Protein AF-A0A383A8K8-F1 (afdb_monomer_lite)

Organism: NCBI:txid408172

Foldseek 3Di:
DDDPPPPPPDDPDQPVQNVCVVVLHWDKDFPDKAADPVHRLDIDTDMDTDPSNLVVLVVVPQDDPDSCSSVVVVVLVVVVVVCVVVPNPDDSPDTDDDDDPDDPPPDD

Secondary structure (DSSP, 8-state):
------------S--HHHHHHHHT---EEEEEEEE-SS-TT-EEEEEEE-HHHHHHHHHTT---SSHHHHHHHHHHHHHHHHHHHTT-TT-TTSS--------TT---

Sequence (108 aa):
MFKKNNPSKKNTDKSEKEIANKKKEPWVSVLTTHVDKTNPRNGFFELDWNDYFVQSLKLNGYRGKTDEEVVDKWFQDLCLNVAKETGNEDNVGNSGYVNKVVRDDGKT

Structure (mmCIF, N/CA/C/O backbone):
data_AF-A0A383A8K8-F1
#
_entry.id   AF-A0A383A8K8-F1
#
loop_
_atom_site.group_PDB
_atom_site.id
_atom_site.type_symbol
_atom_site.label_atom_id
_atom_site.label_alt_id
_atom_site.label_comp_id
_atom_site.label_asym_id
_atom_site.label_entity_id
_atom_site.label_seq_id
_atom_site.pdbx_PDB_ins_code
_atom_site.Cartn_x
_atom_site.Cartn_y
_atom_site.Cartn_z
_atom_site.occupancy
_atom_site.B_iso_or_equiv
_atom_site.auth_seq_id
_atom_site.auth_comp_id
_atom_site.auth_asym_id
_atom_site.auth_atom_id
_atom_site.pdbx_PDB_model_num
ATOM 1 N N . MET A 1 1 ? 38.046 -6.687 8.293 1.00 38.94 1 MET A N 1
ATOM 2 C CA . MET A 1 1 ? 36.733 -7.371 8.211 1.00 38.94 1 MET A CA 1
ATOM 3 C C . MET A 1 1 ? 35.658 -6.412 8.705 1.00 38.94 1 MET A C 1
ATOM 5 O O . MET A 1 1 ? 35.608 -6.138 9.896 1.00 38.94 1 MET A O 1
ATOM 9 N N . PHE A 1 2 ? 34.852 -5.841 7.808 1.00 39.09 2 PHE A N 1
ATOM 10 C CA . PHE A 1 2 ? 33.792 -4.895 8.172 1.00 39.09 2 PHE A CA 1
ATOM 11 C C . PHE A 1 2 ? 32.496 -5.660 8.470 1.00 39.09 2 PHE A C 1
ATOM 13 O O . PHE A 1 2 ? 31.932 -6.296 7.580 1.00 39.09 2 PHE A O 1
ATOM 20 N N . LYS A 1 3 ? 32.030 -5.617 9.723 1.00 41.09 3 LYS A N 1
ATOM 21 C CA . LYS A 1 3 ? 30.698 -6.104 10.109 1.00 41.09 3 LYS A CA 1
ATOM 22 C C . LYS A 1 3 ? 29.653 -5.108 9.596 1.00 41.09 3 LYS A C 1
ATOM 24 O O . LYS A 1 3 ? 29.588 -3.984 10.085 1.00 41.09 3 LYS A O 1
ATOM 29 N N . LYS A 1 4 ? 28.837 -5.510 8.615 1.00 41.12 4 LYS A N 1
ATOM 30 C CA . LYS A 1 4 ? 27.598 -4.799 8.259 1.00 41.12 4 LYS A CA 1
ATOM 31 C C . LYS A 1 4 ? 26.586 -5.015 9.384 1.00 41.12 4 LYS A C 1
ATOM 33 O O . LYS A 1 4 ? 25.859 -6.002 9.383 1.00 41.12 4 LYS A O 1
ATOM 38 N N . ASN A 1 5 ? 26.554 -4.098 10.345 1.00 38.44 5 ASN A N 1
ATOM 39 C CA . ASN A 1 5 ? 25.420 -3.972 11.249 1.00 38.44 5 ASN A CA 1
ATOM 40 C C . ASN A 1 5 ? 24.278 -3.342 10.451 1.00 38.44 5 ASN A C 1
ATOM 42 O O . ASN A 1 5 ? 24.277 -2.137 10.223 1.00 38.44 5 ASN A O 1
ATOM 46 N N . ASN A 1 6 ? 23.338 -4.164 9.992 1.00 50.12 6 ASN A N 1
ATOM 47 C CA . ASN A 1 6 ? 22.041 -3.676 9.548 1.00 50.12 6 ASN A CA 1
ATOM 48 C C . ASN A 1 6 ? 21.185 -3.530 10.812 1.00 50.12 6 ASN A C 1
ATOM 50 O O . ASN A 1 6 ? 20.847 -4.559 11.405 1.00 50.12 6 ASN A O 1
ATOM 54 N N . PRO A 1 7 ? 20.885 -2.315 11.307 1.00 44.53 7 PRO A N 1
ATOM 55 C CA . PRO A 1 7 ? 20.022 -2.193 12.462 1.00 44.53 7 PRO A CA 1
ATOM 56 C C . PRO A 1 7 ? 18.606 -2.531 11.998 1.00 44.53 7 PRO A C 1
ATOM 58 O O . PRO A 1 7 ? 17.905 -1.694 11.434 1.00 44.53 7 PRO A O 1
ATOM 61 N N . SER A 1 8 ? 18.177 -3.772 12.230 1.00 53.56 8 SER A N 1
ATOM 62 C CA . SER A 1 8 ? 16.757 -4.098 12.281 1.00 53.56 8 SER A CA 1
ATOM 63 C C . SER A 1 8 ? 16.154 -3.223 13.381 1.00 53.56 8 SER A C 1
ATOM 65 O O . SER A 1 8 ? 16.313 -3.530 14.566 1.00 53.56 8 SER A O 1
ATOM 67 N N . LYS A 1 9 ? 15.553 -2.088 13.006 1.00 48.97 9 LYS A N 1
ATOM 68 C CA . LYS A 1 9 ? 14.848 -1.195 13.929 1.00 48.97 9 LYS A CA 1
ATOM 69 C C . LYS A 1 9 ? 13.718 -1.989 14.587 1.00 48.97 9 LYS A C 1
ATOM 71 O O . LYS A 1 9 ? 12.641 -2.140 14.022 1.00 48.97 9 LYS A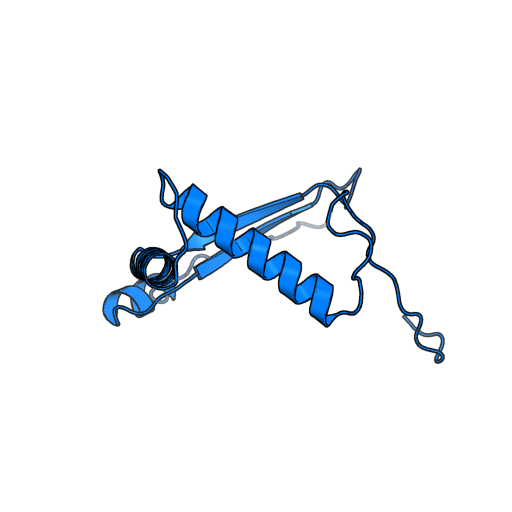 O 1
ATOM 76 N N . LYS A 1 10 ? 13.977 -2.529 15.779 1.00 45.59 10 LYS A N 1
ATOM 77 C CA . LYS A 1 10 ? 12.933 -3.014 16.681 1.00 45.59 10 LYS A CA 1
ATOM 78 C C . LYS A 1 10 ? 12.359 -1.804 17.412 1.00 45.59 10 LYS A C 1
ATOM 80 O O . LYS A 1 10 ? 13.029 -1.213 18.252 1.00 45.59 10 LYS A O 1
ATOM 85 N N . ASN A 1 11 ? 11.139 -1.451 17.020 1.00 49.03 11 ASN A N 1
ATOM 86 C CA . ASN A 1 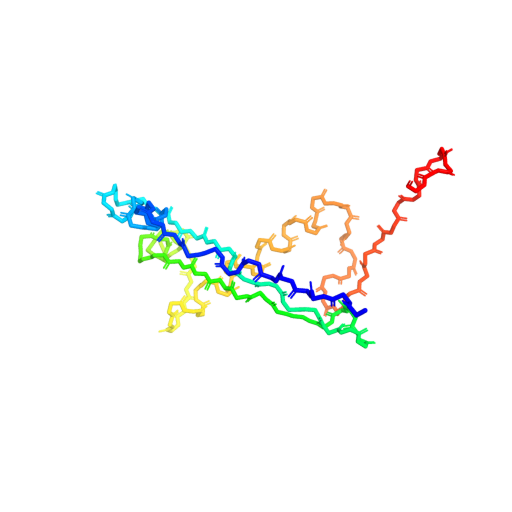11 ? 10.278 -0.425 17.599 1.00 49.03 11 ASN A CA 1
ATOM 87 C C . ASN A 1 11 ? 9.981 -0.708 19.081 1.00 49.03 11 ASN A C 1
ATOM 89 O O . ASN A 1 11 ? 9.457 -1.772 19.406 1.00 49.03 11 ASN A O 1
ATOM 93 N N . THR A 1 12 ? 10.273 0.252 19.961 1.00 43.22 12 THR A N 1
ATOM 94 C CA . THR A 1 12 ? 9.813 0.265 21.366 1.00 43.22 12 THR A CA 1
ATOM 95 C C . THR A 1 12 ? 8.905 1.453 21.698 1.00 43.22 12 THR A C 1
ATOM 97 O O . THR A 1 12 ? 8.517 1.616 22.848 1.00 43.22 12 THR A O 1
ATOM 100 N N . ASP A 1 13 ? 8.493 2.222 20.694 1.00 48.28 13 ASP A N 1
ATOM 101 C CA . ASP A 1 13 ? 7.306 3.072 20.746 1.00 48.28 13 ASP A CA 1
ATOM 102 C C . ASP A 1 13 ? 6.206 2.386 19.932 1.00 48.28 13 ASP A C 1
ATOM 104 O O . ASP A 1 13 ? 6.511 1.683 18.965 1.00 48.28 13 ASP A O 1
ATOM 108 N N . LYS A 1 14 ? 4.937 2.532 20.343 1.00 59.25 14 LYS A N 1
ATOM 109 C CA . LYS A 1 14 ? 3.769 1.988 19.619 1.00 59.25 14 LYS A CA 1
ATOM 110 C C . LYS A 1 14 ? 3.969 2.213 18.121 1.00 59.25 14 LYS A C 1
ATOM 112 O O . LYS A 1 14 ? 4.166 3.359 17.718 1.00 59.25 14 LYS A O 1
ATOM 117 N N . SER A 1 15 ? 3.948 1.140 17.327 1.00 82.00 15 SER A N 1
ATOM 118 C CA . SER A 1 15 ? 4.154 1.243 15.876 1.00 82.00 15 SER A CA 1
ATOM 119 C C . SER A 1 15 ? 3.198 2.299 15.311 1.00 82.00 15 SER A C 1
ATOM 121 O O . SER A 1 15 ? 2.053 2.381 15.757 1.00 82.00 15 SER A O 1
ATOM 123 N N . GLU A 1 16 ? 3.633 3.123 14.356 1.00 90.94 16 GLU A N 1
ATOM 124 C CA . GLU A 1 16 ? 2.798 4.180 13.753 1.00 90.94 16 GLU A CA 1
ATOM 125 C C . GLU A 1 16 ? 1.434 3.636 13.296 1.00 90.94 16 GLU A C 1
ATOM 127 O O . GLU A 1 16 ? 0.395 4.270 13.501 1.00 90.94 16 GLU A O 1
ATOM 132 N N . LYS A 1 17 ? 1.429 2.389 12.813 1.00 88.75 17 LYS A N 1
ATOM 133 C CA . LYS A 1 17 ? 0.233 1.608 12.494 1.00 88.75 17 LYS A CA 1
ATOM 134 C C . LYS A 1 17 ? -0.733 1.453 13.673 1.00 88.75 17 LYS A C 1
ATOM 136 O O . LYS A 1 17 ? -1.940 1.602 13.509 1.00 88.75 17 LYS A O 1
ATOM 141 N N . GLU A 1 18 ? -0.239 1.168 14.878 1.00 93.31 18 GLU A N 1
ATOM 142 C CA . GLU A 1 18 ? -1.067 1.052 16.087 1.00 93.31 18 GLU A CA 1
ATOM 143 C C . GLU A 1 18 ? -1.681 2.393 16.496 1.00 93.31 18 GLU A C 1
ATOM 145 O O . GLU A 1 18 ? -2.814 2.436 16.984 1.00 93.31 18 GLU A O 1
ATOM 150 N N . ILE A 1 19 ? -0.941 3.489 16.314 1.00 94.25 19 ILE A N 1
ATOM 151 C CA . ILE A 1 19 ? -1.436 4.842 16.586 1.00 94.25 19 ILE A CA 1
ATOM 152 C C . ILE A 1 19 ? -2.560 5.180 15.604 1.00 94.25 19 ILE A C 1
ATOM 154 O O . ILE A 1 19 ? -3.637 5.593 16.040 1.00 94.25 19 ILE A O 1
ATOM 158 N N . ALA A 1 20 ? -2.348 4.935 14.310 1.00 94.56 20 ALA A N 1
ATOM 159 C CA . ALA A 1 20 ? -3.364 5.132 13.281 1.00 94.56 20 ALA A CA 1
ATOM 160 C C . ALA A 1 20 ? -4.605 4.258 13.524 1.00 94.56 20 ALA A C 1
ATOM 162 O O . ALA A 1 20 ? -5.731 4.747 13.456 1.00 94.56 20 ALA A O 1
ATOM 163 N N . ASN A 1 21 ? -4.421 2.997 13.933 1.00 94.75 21 ASN A N 1
ATOM 164 C CA . ASN A 1 21 ? -5.528 2.105 14.288 1.00 94.75 21 ASN A CA 1
ATOM 165 C C . ASN A 1 21 ? -6.369 2.640 15.451 1.00 94.75 21 ASN A C 1
ATOM 167 O O . ASN A 1 21 ? -7.597 2.572 15.400 1.00 94.75 21 ASN A O 1
ATOM 171 N N . LYS A 1 22 ? -5.733 3.208 16.485 1.00 95.31 22 LYS A N 1
ATOM 172 C CA . LYS A 1 22 ? -6.451 3.834 17.610 1.00 95.31 22 LYS A CA 1
ATOM 173 C C . LYS A 1 22 ? -7.242 5.065 17.183 1.00 95.31 22 LYS A C 1
ATOM 175 O O . LYS A 1 22 ? -8.310 5.312 17.736 1.00 95.31 22 LYS A O 1
ATOM 180 N N . LYS A 1 23 ? -6.733 5.811 16.203 1.00 96.31 23 LYS A N 1
ATOM 181 C CA . LYS A 1 23 ? -7.400 6.987 15.632 1.00 96.31 23 LYS A CA 1
ATOM 182 C C . LYS A 1 23 ? -8.405 6.656 14.527 1.00 96.31 23 LYS A C 1
ATOM 184 O O . LYS A 1 23 ? -9.157 7.536 14.129 1.00 96.31 23 LYS A O 1
ATOM 189 N N . LYS A 1 24 ? -8.458 5.399 14.074 1.00 97.31 24 LYS A N 1
ATOM 190 C CA . LYS A 1 24 ? -9.253 4.952 12.918 1.00 97.31 24 LYS A CA 1
ATOM 191 C C . LYS A 1 24 ? -8.872 5.662 11.616 1.00 97.31 24 LYS A C 1
ATOM 193 O O . LYS A 1 24 ? -9.722 5.944 10.776 1.00 97.31 24 LYS A O 1
ATOM 198 N N . GLU A 1 25 ? -7.588 5.957 11.469 1.00 97.25 25 GLU A N 1
ATOM 199 C CA . GLU A 1 25 ? -7.040 6.656 10.311 1.00 97.25 25 GLU A CA 1
ATOM 200 C C . GLU A 1 25 ? -6.425 5.654 9.319 1.00 97.25 25 GLU A C 1
ATOM 202 O O . GLU A 1 25 ? -5.790 4.681 9.746 1.00 97.25 25 GLU A O 1
ATOM 207 N N . PRO A 1 26 ? -6.587 5.872 8.000 1.00 97.62 26 PRO A N 1
ATOM 208 C CA . PRO A 1 26 ? -5.858 5.135 6.973 1.00 97.62 26 PRO A CA 1
ATOM 209 C C . PRO A 1 26 ? -4.344 5.217 7.183 1.00 97.62 26 PRO A C 1
ATOM 211 O O . PRO A 1 26 ? -3.798 6.309 7.331 1.00 97.62 26 PRO A O 1
ATOM 214 N N . TRP A 1 27 ? -3.659 4.074 7.157 1.00 96.12 27 TRP A N 1
ATOM 215 C CA . TRP A 1 27 ? -2.202 4.015 7.240 1.00 96.12 27 TRP A CA 1
ATOM 216 C C . TRP A 1 27 ? -1.634 2.950 6.303 1.00 96.12 27 TRP A C 1
ATOM 218 O O . TRP A 1 27 ? -2.142 1.828 6.244 1.00 96.12 27 TRP A O 1
ATOM 228 N N . VAL A 1 28 ? -0.559 3.313 5.604 1.00 94.69 28 VAL A N 1
ATOM 229 C CA . VAL A 1 28 ? 0.234 2.444 4.730 1.00 94.69 28 VAL A CA 1
ATOM 230 C C . VAL A 1 28 ? 1.700 2.870 4.803 1.00 94.69 28 VAL A C 1
ATOM 232 O O . VAL A 1 28 ? 1.994 4.062 4.912 1.00 94.69 28 VAL A O 1
ATOM 235 N N . SER A 1 29 ? 2.623 1.913 4.751 1.00 91.19 29 SER A N 1
ATOM 236 C CA . SER A 1 29 ? 4.063 2.169 4.718 1.00 91.19 29 SER A CA 1
ATOM 237 C C . SER A 1 29 ? 4.806 1.107 3.911 1.00 91.19 29 SER A C 1
ATOM 239 O O . SER A 1 29 ? 4.354 -0.031 3.783 1.00 91.19 29 SER A O 1
ATOM 241 N N . VAL A 1 30 ? 5.968 1.479 3.375 1.00 88.44 30 VAL A N 1
ATOM 242 C CA . VAL A 1 30 ? 6.894 0.547 2.723 1.00 88.44 30 VAL A CA 1
ATOM 243 C C . VAL A 1 30 ? 7.762 -0.094 3.803 1.00 88.44 30 VAL A C 1
ATOM 245 O O . VAL A 1 30 ? 8.535 0.596 4.468 1.00 88.44 30 VAL A O 1
ATOM 248 N N . LEU A 1 31 ? 7.666 -1.413 3.966 1.00 84.88 31 LEU A N 1
ATOM 249 C CA . LEU A 1 31 ? 8.530 -2.159 4.883 1.00 84.88 31 LEU A CA 1
ATOM 250 C C . LEU A 1 31 ? 9.937 -2.320 4.310 1.00 84.88 31 LEU A C 1
ATOM 252 O O . LEU A 1 31 ? 10.932 -2.094 5.000 1.00 84.88 31 LEU A O 1
ATOM 256 N N . THR A 1 32 ? 10.018 -2.729 3.046 1.00 81.88 32 THR A N 1
ATOM 257 C CA . THR A 1 32 ? 11.282 -2.958 2.349 1.00 81.88 32 THR A CA 1
ATOM 258 C C . THR A 1 32 ? 11.095 -2.843 0.841 1.00 81.88 32 THR A C 1
ATOM 260 O O . THR A 1 32 ? 10.008 -3.056 0.300 1.00 81.88 32 THR A O 1
ATOM 263 N N . THR A 1 33 ? 12.180 -2.501 0.156 1.00 87.56 33 THR A N 1
ATOM 264 C CA . THR A 1 33 ? 12.253 -2.482 -1.303 1.00 87.56 33 THR A CA 1
ATOM 265 C C . THR A 1 33 ? 13.319 -3.468 -1.734 1.00 87.56 33 THR A C 1
ATOM 267 O O . THR A 1 33 ? 14.480 -3.374 -1.327 1.00 87.56 33 THR A O 1
ATOM 270 N N . HIS A 1 34 ? 12.928 -4.400 -2.590 1.00 82.88 34 HIS A N 1
ATOM 271 C CA . HIS A 1 34 ? 13.833 -5.363 -3.185 1.00 82.88 34 HIS A CA 1
ATOM 272 C C . HIS A 1 34 ? 14.109 -4.947 -4.621 1.00 82.88 34 HIS A C 1
ATOM 274 O O . HIS A 1 34 ? 13.191 -4.827 -5.424 1.00 82.88 34 HIS A O 1
ATOM 280 N N . VAL A 1 35 ? 15.384 -4.736 -4.939 1.00 86.94 35 VAL A N 1
ATOM 281 C CA . VAL A 1 35 ? 15.855 -4.481 -6.302 1.00 86.94 35 VAL A CA 1
ATOM 282 C C . VAL A 1 35 ? 16.783 -5.620 -6.687 1.00 86.94 35 VAL A C 1
ATOM 284 O O . VAL A 1 35 ? 17.726 -5.941 -5.952 1.00 86.94 35 VAL A O 1
ATOM 287 N N . ASP A 1 36 ? 16.518 -6.243 -7.828 1.00 82.94 36 ASP A N 1
ATOM 288 C CA . ASP A 1 36 ? 17.426 -7.218 -8.406 1.00 82.94 36 ASP A CA 1
ATOM 289 C C . ASP A 1 36 ? 18.721 -6.504 -8.822 1.00 82.94 36 ASP A C 1
ATOM 291 O O . ASP A 1 36 ? 18.737 -5.551 -9.600 1.00 82.94 36 ASP A O 1
ATOM 295 N N . LYS A 1 37 ? 19.844 -6.969 -8.272 1.00 85.31 37 LYS A N 1
ATOM 296 C CA . LYS A 1 37 ? 21.167 -6.377 -8.513 1.00 85.31 37 LYS A CA 1
ATOM 297 C C . LYS A 1 37 ? 21.658 -6.588 -9.942 1.00 85.31 37 LYS A C 1
ATOM 299 O O . LYS A 1 37 ? 22.520 -5.842 -10.396 1.00 85.31 37 LYS A O 1
ATOM 304 N N . THR A 1 38 ? 21.166 -7.625 -10.612 1.00 86.50 38 THR A N 1
ATOM 305 C CA . THR A 1 38 ? 21.550 -7.985 -11.981 1.00 86.50 38 THR A CA 1
ATOM 306 C C . THR A 1 38 ? 20.667 -7.298 -13.015 1.00 86.50 38 THR A C 1
ATOM 308 O O . THR A 1 38 ? 21.145 -6.959 -14.095 1.00 86.50 38 THR A O 1
ATOM 311 N N . ASN A 1 39 ? 19.415 -7.008 -12.658 1.00 77.94 39 ASN A N 1
ATOM 312 C CA . ASN A 1 39 ? 18.510 -6.196 -13.456 1.00 77.94 39 ASN A CA 1
ATOM 313 C C . ASN A 1 39 ? 17.737 -5.216 -12.560 1.00 77.94 39 ASN A C 1
ATOM 315 O O . ASN A 1 39 ? 16.655 -5.553 -12.089 1.00 77.94 39 ASN A O 1
ATOM 319 N N . PRO A 1 40 ? 18.225 -3.978 -12.380 1.00 77.56 40 PRO A N 1
ATOM 320 C CA . PRO A 1 40 ? 17.586 -2.988 -11.512 1.00 77.56 40 PRO A CA 1
ATOM 321 C C . PRO A 1 40 ? 16.165 -2.575 -11.921 1.00 77.56 40 PRO A C 1
ATOM 323 O O . PRO A 1 40 ? 15.494 -1.882 -11.162 1.00 77.56 40 PRO A O 1
ATOM 326 N N . ARG A 1 41 ? 15.701 -2.972 -13.116 1.00 75.12 41 ARG A N 1
ATOM 327 C CA . ARG A 1 41 ? 14.302 -2.797 -13.544 1.00 75.12 41 ARG A CA 1
ATOM 328 C C . ARG A 1 41 ? 13.359 -3.799 -12.885 1.00 75.12 41 ARG A C 1
ATOM 330 O O . ARG A 1 41 ? 12.153 -3.581 -12.884 1.00 75.12 41 ARG A O 1
ATOM 337 N N . ASN A 1 42 ? 13.909 -4.889 -12.361 1.00 74.38 42 ASN A N 1
ATOM 338 C CA . ASN A 1 42 ? 13.170 -5.935 -11.687 1.00 74.38 42 ASN A CA 1
ATOM 339 C C . ASN A 1 42 ? 13.286 -5.709 -10.182 1.00 74.38 42 ASN A C 1
ATOM 341 O O . ASN A 1 42 ? 14.376 -5.678 -9.610 1.00 74.38 42 ASN A O 1
ATOM 345 N N . GLY A 1 43 ? 12.146 -5.546 -9.533 1.00 83.25 43 GLY A N 1
ATOM 346 C CA . GLY A 1 43 ? 12.070 -5.339 -8.102 1.00 83.25 43 GLY A CA 1
ATOM 347 C C . GLY A 1 43 ? 10.633 -5.407 -7.623 1.00 83.25 43 GLY A C 1
ATOM 348 O O . GLY A 1 43 ? 9.704 -5.458 -8.428 1.00 83.25 43 GLY A O 1
ATOM 349 N N . PHE A 1 44 ? 10.459 -5.420 -6.309 1.00 83.69 44 PHE A N 1
ATOM 350 C CA . PHE A 1 44 ? 9.147 -5.343 -5.683 1.00 83.69 44 PHE A CA 1
ATOM 351 C C . PHE A 1 44 ? 9.227 -4.574 -4.366 1.00 83.69 44 PHE A C 1
ATOM 353 O O . PHE A 1 44 ? 10.277 -4.493 -3.720 1.00 83.69 44 PHE A O 1
ATOM 360 N N . PHE A 1 45 ? 8.095 -3.994 -3.988 1.00 86.75 45 PHE A N 1
ATOM 361 C CA . PHE A 1 45 ? 7.903 -3.351 -2.699 1.00 86.75 45 PHE A CA 1
ATOM 362 C C . PHE A 1 45 ? 7.130 -4.297 -1.788 1.00 86.75 45 PHE A C 1
ATOM 364 O O . PHE A 1 45 ? 6.132 -4.879 -2.206 1.00 86.75 45 PHE A O 1
ATOM 371 N N . GLU A 1 46 ? 7.575 -4.423 -0.543 1.00 86.19 46 GLU A N 1
ATOM 372 C CA . GLU A 1 46 ? 6.758 -5.003 0.517 1.00 86.19 46 GLU A CA 1
ATOM 373 C C . GLU A 1 46 ? 6.077 -3.860 1.258 1.00 86.19 46 GLU A C 1
ATOM 375 O O . GLU A 1 46 ? 6.738 -2.975 1.813 1.00 86.19 46 GLU A O 1
ATOM 380 N N . LEU A 1 47 ? 4.751 -3.868 1.233 1.00 88.50 47 LEU A N 1
ATOM 381 C CA . LEU 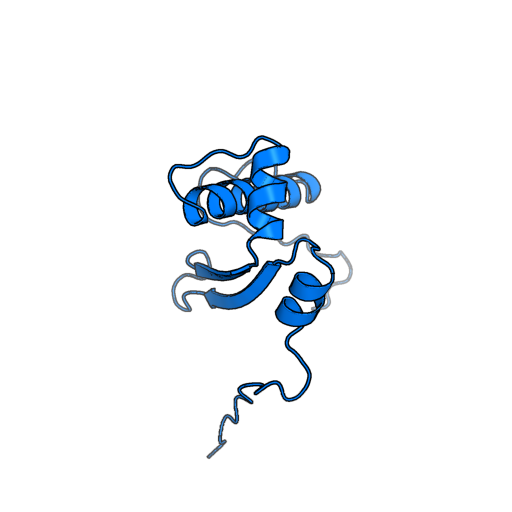A 1 47 ? 3.922 -2.860 1.875 1.00 88.50 47 LEU A CA 1
ATOM 382 C C . LEU A 1 47 ? 3.284 -3.447 3.130 1.00 88.50 47 LEU A C 1
ATOM 384 O O . LEU A 1 47 ? 2.932 -4.624 3.165 1.00 88.50 47 LEU A O 1
ATOM 388 N N . ASP A 1 48 ? 3.099 -2.600 4.135 1.00 92.00 48 ASP A N 1
ATOM 389 C CA . ASP A 1 48 ? 2.224 -2.871 5.268 1.00 92.00 48 ASP A CA 1
ATOM 390 C C . ASP A 1 48 ? 1.139 -1.802 5.337 1.00 92.00 48 ASP A C 1
ATOM 392 O O . ASP A 1 48 ? 1.392 -0.624 5.085 1.00 92.00 48 ASP A O 1
ATOM 396 N N . TRP A 1 49 ? -0.074 -2.204 5.687 1.00 95.12 49 TRP A N 1
ATOM 397 C CA . TRP A 1 49 ? -1.234 -1.322 5.751 1.00 95.12 49 TRP A CA 1
ATOM 398 C C . TRP A 1 49 ? -2.205 -1.757 6.844 1.00 95.12 49 TRP A C 1
ATOM 400 O O . TRP A 1 49 ? -2.116 -2.865 7.381 1.00 95.12 49 TRP A O 1
ATOM 410 N N . ASN A 1 50 ? -3.137 -0.875 7.202 1.00 96.06 50 ASN A N 1
ATOM 411 C CA . ASN A 1 50 ? -4.253 -1.208 8.087 1.00 96.06 50 ASN A CA 1
ATOM 412 C C . ASN A 1 50 ? -5.598 -1.315 7.350 1.00 96.06 50 ASN A C 1
ATOM 414 O O . ASN A 1 50 ? -5.749 -0.879 6.210 1.00 96.06 50 ASN A O 1
ATOM 418 N N . ASP A 1 51 ? -6.606 -1.856 8.033 1.00 97.00 51 ASP A N 1
ATOM 419 C CA . ASP A 1 51 ? -7.938 -2.072 7.454 1.00 97.00 51 ASP A CA 1
ATOM 420 C C . ASP A 1 51 ? -8.625 -0.761 7.051 1.00 97.00 51 ASP A C 1
ATOM 422 O O . ASP A 1 51 ? -9.420 -0.732 6.112 1.00 97.00 51 ASP A O 1
ATOM 426 N N . TYR A 1 52 ? -8.335 0.340 7.754 1.00 97.94 52 TYR A N 1
ATOM 427 C CA . TYR A 1 52 ? -8.885 1.661 7.436 1.00 97.94 52 TYR A CA 1
ATOM 428 C C . TYR A 1 52 ? -8.367 2.180 6.093 1.00 97.94 52 TYR A C 1
ATOM 430 O O . TYR A 1 52 ? -9.112 2.827 5.355 1.00 97.94 52 TYR A O 1
ATOM 438 N N . PHE A 1 53 ? -7.122 1.854 5.741 1.00 97.69 53 PHE A N 1
ATOM 439 C CA . PHE A 1 53 ? -6.560 2.169 4.436 1.00 97.69 53 PHE A CA 1
ATOM 440 C C . PHE A 1 53 ? -7.296 1.442 3.316 1.00 97.69 53 PHE A C 1
ATOM 442 O O . PHE A 1 53 ? -7.802 2.087 2.398 1.00 97.69 53 PHE A O 1
ATOM 449 N N . VAL A 1 54 ? -7.468 0.125 3.434 1.00 96.56 54 VAL A N 1
ATOM 450 C CA . VAL A 1 54 ? -8.183 -0.660 2.416 1.00 96.56 54 VAL A CA 1
ATOM 451 C C . VAL A 1 54 ? -9.643 -0.220 2.293 1.00 96.56 54 VAL A C 1
ATOM 453 O O . VAL A 1 54 ? -10.166 -0.095 1.184 1.00 96.56 54 VAL A O 1
ATOM 456 N N . GLN A 1 55 ? -10.309 0.064 3.416 1.00 98.00 55 GLN A N 1
ATOM 457 C CA . GLN A 1 55 ? -11.667 0.613 3.408 1.00 98.00 55 GLN A CA 1
ATOM 458 C C . GLN A 1 55 ? -11.730 1.954 2.671 1.00 98.00 55 GLN A C 1
ATOM 460 O O . GLN A 1 55 ? -12.615 2.140 1.837 1.00 98.00 55 GLN A O 1
ATOM 465 N N . SER A 1 56 ? -10.778 2.857 2.919 1.00 98.00 56 SER A N 1
ATOM 466 C CA . SER A 1 56 ? -10.685 4.133 2.204 1.00 98.00 56 SER A CA 1
ATOM 467 C C . SER A 1 56 ? -10.526 3.928 0.693 1.00 98.00 56 SER A C 1
ATOM 469 O O . SER A 1 56 ? -11.250 4.547 -0.087 1.00 98.00 56 SER A O 1
ATOM 471 N N . LEU A 1 57 ? -9.664 3.002 0.257 1.00 97.75 57 LEU A N 1
ATOM 472 C CA . LEU A 1 57 ? -9.509 2.676 -1.166 1.00 97.75 57 LEU A CA 1
ATOM 473 C C . 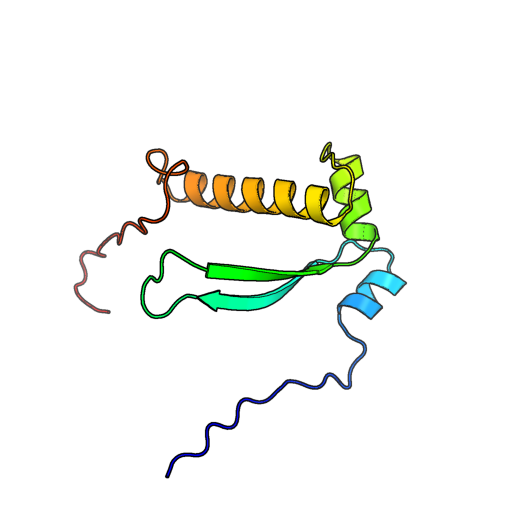LEU A 1 57 ? -10.818 2.156 -1.776 1.00 97.75 57 LEU A C 1
ATOM 475 O O . LEU A 1 57 ? -11.248 2.623 -2.834 1.00 97.75 57 LEU A O 1
ATOM 479 N N . LYS A 1 58 ? -11.506 1.239 -1.088 1.00 97.38 58 LYS A N 1
ATOM 480 C CA . LYS A 1 58 ? -12.807 0.723 -1.536 1.00 97.38 58 LYS A CA 1
ATOM 481 C C . LYS A 1 58 ? -13.856 1.838 -1.625 1.00 97.38 58 LYS A C 1
ATOM 483 O O . LYS A 1 58 ? -14.597 1.896 -2.609 1.00 97.38 58 LYS A O 1
ATOM 488 N N . LEU A 1 59 ? -13.907 2.760 -0.665 1.00 97.75 59 LEU A N 1
ATOM 489 C CA . LEU A 1 59 ? -14.814 3.916 -0.718 1.00 97.75 59 LEU A CA 1
ATOM 490 C C . LEU A 1 59 ? -14.509 4.842 -1.905 1.00 97.75 59 LEU A C 1
ATOM 492 O O . LEU A 1 59 ? -15.436 5.378 -2.505 1.00 97.75 59 LEU A O 1
ATOM 496 N N . ASN A 1 60 ? -13.240 4.953 -2.298 1.00 97.00 60 ASN A N 1
ATOM 497 C CA . ASN A 1 60 ? -12.786 5.754 -3.439 1.00 97.00 60 ASN A CA 1
ATOM 498 C C . ASN A 1 60 ? -12.811 5.006 -4.788 1.00 97.00 60 ASN A C 1
ATOM 500 O O . ASN A 1 60 ? -12.268 5.489 -5.775 1.00 97.00 60 ASN A O 1
ATOM 504 N N . GLY A 1 61 ? -13.464 3.841 -4.858 1.00 96.31 61 GLY A N 1
ATOM 505 C CA . GLY A 1 61 ? -13.744 3.161 -6.128 1.00 96.31 61 GLY A CA 1
ATOM 506 C C . GLY A 1 61 ? -12.792 2.024 -6.497 1.00 96.31 61 GLY A C 1
ATOM 507 O O . GLY A 1 61 ? -13.074 1.308 -7.458 1.00 96.31 61 GLY A O 1
ATOM 508 N N . TYR A 1 62 ? -11.744 1.759 -5.714 1.00 96.38 62 TYR A N 1
ATOM 509 C CA . TYR A 1 62 ? -10.899 0.584 -5.941 1.00 96.38 62 TYR A CA 1
ATOM 510 C C . TYR A 1 62 ? -11.664 -0.712 -5.623 1.00 96.38 62 TYR A C 1
ATOM 512 O O . TYR A 1 62 ? -12.446 -0.791 -4.669 1.00 96.38 62 TYR A O 1
ATOM 520 N N . ARG A 1 63 ? -11.485 -1.745 -6.452 1.00 95.50 63 ARG A N 1
ATOM 521 C CA . ARG A 1 63 ? -12.198 -3.032 -6.347 1.00 95.50 63 ARG A CA 1
ATOM 522 C C . ARG A 1 63 ? -11.241 -4.196 -6.570 1.00 95.50 63 ARG A C 1
ATOM 524 O O . ARG A 1 63 ? -10.426 -4.155 -7.486 1.00 95.50 63 ARG A O 1
ATOM 531 N N . GLY A 1 64 ? -11.411 -5.263 -5.802 1.00 92.50 64 GLY A N 1
ATOM 532 C CA . GLY A 1 64 ? -10.630 -6.497 -5.882 1.00 92.50 64 GLY A CA 1
ATOM 533 C C . GLY A 1 64 ? -11.329 -7.610 -5.107 1.00 92.50 64 GLY A C 1
ATOM 534 O O . GLY A 1 64 ? -12.218 -7.332 -4.297 1.00 92.50 64 GLY A O 1
ATOM 535 N N . LYS A 1 65 ? -10.967 -8.859 -5.394 1.00 93.38 65 LYS A N 1
ATOM 536 C CA . LYS A 1 65 ? -11.443 -10.045 -4.667 1.00 93.38 65 LYS A CA 1
ATOM 537 C C . LYS A 1 65 ? -10.823 -10.133 -3.278 1.00 93.38 65 LYS A C 1
ATOM 539 O O . LYS A 1 65 ? -11.460 -10.650 -2.367 1.00 93.38 65 LYS A O 1
ATOM 544 N N . THR A 1 66 ? -9.604 -9.622 -3.134 1.00 95.50 66 THR A N 1
ATOM 545 C CA . THR A 1 66 ? -8.875 -9.560 -1.869 1.00 95.50 66 THR A CA 1
ATOM 546 C C . THR A 1 66 ? -8.411 -8.136 -1.587 1.00 95.50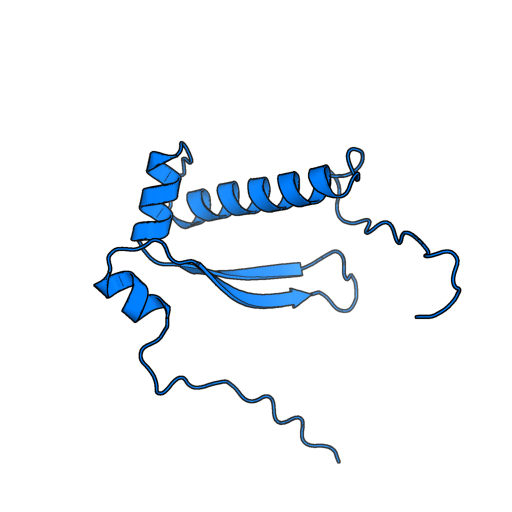 66 THR A C 1
ATOM 548 O O . THR A 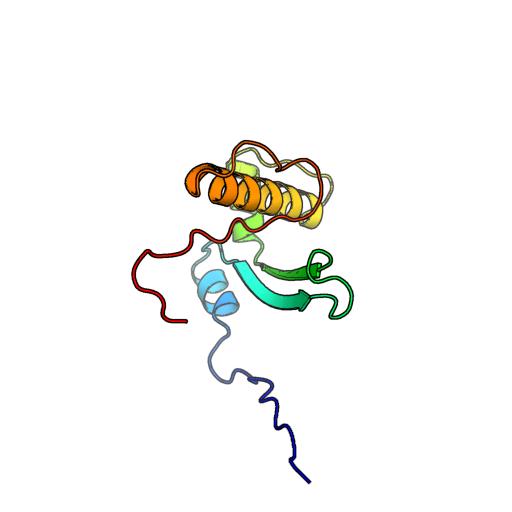1 66 ? -8.474 -7.257 -2.454 1.00 95.50 66 THR A O 1
ATOM 551 N N . ASP A 1 67 ? -7.968 -7.898 -0.359 1.00 93.25 67 ASP A N 1
ATOM 552 C CA . ASP A 1 67 ? -7.454 -6.597 0.057 1.00 93.25 67 ASP A CA 1
ATOM 553 C C . ASP A 1 67 ? -6.121 -6.284 -0.635 1.00 93.25 67 ASP A C 1
ATOM 555 O O . ASP A 1 67 ? -5.894 -5.143 -1.035 1.00 93.25 67 ASP A O 1
ATOM 559 N N . GLU A 1 68 ? -5.301 -7.303 -0.890 1.00 94.19 68 GLU A N 1
ATOM 560 C CA . GLU A 1 68 ? -4.063 -7.197 -1.662 1.00 94.19 68 GLU A CA 1
ATOM 561 C C . GLU A 1 68 ? -4.343 -6.752 -3.098 1.00 94.19 68 GLU A C 1
ATOM 563 O O . GLU A 1 68 ? -3.687 -5.836 -3.576 1.00 94.19 68 GLU A O 1
ATOM 568 N N . GLU A 1 69 ? -5.352 -7.321 -3.772 1.00 93.75 69 GLU A N 1
ATOM 569 C CA . GLU A 1 69 ? -5.731 -6.880 -5.124 1.00 93.75 69 GLU A CA 1
ATOM 570 C C . GLU A 1 69 ? -6.202 -5.415 -5.149 1.00 93.75 69 GLU A C 1
ATOM 572 O O . GLU A 1 69 ? -6.028 -4.716 -6.149 1.00 93.75 69 GLU A O 1
ATOM 577 N N . VAL A 1 70 ? -6.834 -4.939 -4.070 1.00 94.94 70 VAL A N 1
ATOM 578 C CA . VAL A 1 70 ? -7.262 -3.537 -3.945 1.00 94.94 70 VAL A CA 1
ATOM 579 C C . VAL A 1 70 ? -6.055 -2.617 -3.765 1.00 94.94 70 VAL A C 1
ATOM 581 O O . VAL A 1 70 ? -5.972 -1.590 -4.441 1.00 94.94 70 VAL A O 1
ATOM 584 N N . VAL A 1 71 ? -5.130 -2.979 -2.874 1.00 91.81 71 VAL A N 1
ATOM 585 C CA . VAL A 1 71 ? -3.908 -2.208 -2.605 1.00 91.81 71 VAL A CA 1
ATOM 586 C C . VAL A 1 71 ? -2.979 -2.209 -3.820 1.00 91.81 71 VAL A C 1
ATOM 588 O O . VAL A 1 71 ? -2.448 -1.159 -4.165 1.00 91.81 71 VAL A O 1
ATOM 591 N N . ASP A 1 72 ? -2.834 -3.340 -4.509 1.00 91.31 72 ASP A N 1
ATOM 592 C CA . ASP A 1 72 ? -2.012 -3.473 -5.715 1.00 91.31 72 ASP A CA 1
ATOM 593 C C . ASP A 1 72 ? -2.496 -2.547 -6.841 1.00 91.31 72 ASP A C 1
ATOM 595 O O . ASP A 1 72 ? -1.708 -1.780 -7.392 1.00 91.31 72 ASP A O 1
ATOM 599 N N . LYS A 1 73 ? -3.807 -2.511 -7.117 1.00 93.00 73 LYS A N 1
ATOM 600 C CA . LYS A 1 73 ? -4.376 -1.583 -8.115 1.00 93.00 73 LYS A CA 1
ATOM 601 C C . LYS A 1 73 ? -4.128 -0.120 -7.764 1.00 93.00 73 LYS A C 1
ATOM 603 O O . LYS A 1 73 ? -3.729 0.655 -8.627 1.00 93.00 73 LYS A O 1
ATOM 608 N N . TRP A 1 74 ? -4.332 0.253 -6.500 1.00 96.00 74 TRP A N 1
ATOM 609 C CA . TRP A 1 74 ? -4.016 1.603 -6.030 1.00 96.00 74 TRP A CA 1
ATOM 610 C C . TRP A 1 74 ? -2.531 1.934 -6.185 1.00 96.00 74 TRP A C 1
ATOM 612 O O . TRP A 1 74 ? -2.185 3.034 -6.612 1.00 96.00 74 TRP A O 1
ATOM 622 N N . PHE A 1 75 ? -1.651 0.992 -5.854 1.00 93.56 75 PHE A N 1
ATOM 623 C CA . PHE A 1 75 ? -0.213 1.204 -5.931 1.00 93.56 75 PHE A CA 1
ATOM 624 C C . PHE A 1 75 ? 0.256 1.367 -7.380 1.00 93.56 75 PHE A C 1
ATOM 626 O O . PHE A 1 75 ? 1.055 2.258 -7.667 1.00 93.56 75 PHE A O 1
ATOM 633 N N . GLN A 1 76 ? -0.289 0.573 -8.306 1.00 89.75 76 GLN A N 1
ATOM 634 C CA . GLN A 1 76 ? -0.051 0.740 -9.740 1.00 89.75 76 GLN A CA 1
ATOM 635 C C . GLN A 1 76 ? -0.474 2.136 -10.197 1.00 89.75 76 GLN A C 1
ATOM 637 O O . GLN A 1 76 ? 0.360 2.864 -10.733 1.00 89.75 76 GLN A O 1
ATOM 642 N N . ASP A 1 77 ? -1.710 2.553 -9.908 1.00 92.38 77 ASP A N 1
ATOM 643 C CA . ASP A 1 77 ? -2.212 3.884 -10.274 1.00 92.38 77 ASP A CA 1
ATOM 644 C C . ASP A 1 77 ? -1.356 5.015 -9.680 1.00 92.38 77 ASP A C 1
ATOM 646 O O . ASP A 1 77 ? -1.058 5.997 -10.367 1.00 92.38 77 ASP A O 1
ATOM 650 N N . LEU A 1 78 ? -0.890 4.869 -8.435 1.00 90.44 78 LEU A N 1
ATOM 651 C CA . LEU A 1 78 ? 0.047 5.805 -7.811 1.00 90.44 78 LEU A CA 1
ATOM 652 C C . LEU A 1 78 ? 1.358 5.898 -8.604 1.00 90.44 78 LEU A C 1
ATOM 654 O O . LEU A 1 78 ? 1.793 7.002 -8.935 1.00 90.44 78 LEU A O 1
ATOM 658 N N . CYS A 1 79 ? 1.975 4.763 -8.943 1.00 86.56 79 CYS A N 1
ATOM 659 C CA . CYS A 1 79 ? 3.191 4.739 -9.756 1.00 86.56 79 CYS A CA 1
ATOM 660 C C . CYS A 1 79 ? 2.974 5.386 -11.133 1.00 86.56 79 CYS A C 1
ATOM 662 O O . CYS A 1 79 ? 3.839 6.132 -11.596 1.00 86.56 79 CYS A O 1
ATOM 664 N N . LEU A 1 80 ? 1.819 5.147 -11.765 1.00 84.94 80 LEU A N 1
ATOM 665 C CA . LEU A 1 80 ? 1.466 5.752 -13.051 1.00 84.94 80 LEU A CA 1
ATOM 666 C C . LEU A 1 80 ? 1.347 7.271 -12.961 1.00 84.94 80 LEU A C 1
ATOM 668 O O . LEU A 1 80 ? 1.861 7.979 -13.825 1.00 84.94 80 LEU A O 1
ATOM 672 N N . ASN A 1 81 ? 0.677 7.775 -11.928 1.00 84.50 81 ASN A N 1
ATOM 673 C CA . ASN A 1 81 ? 0.488 9.209 -11.744 1.00 84.50 81 ASN A CA 1
ATOM 674 C C . ASN A 1 81 ? 1.824 9.913 -11.484 1.00 84.50 81 ASN A C 1
ATOM 676 O O . ASN A 1 81 ? 2.116 10.909 -12.141 1.00 84.50 81 ASN A O 1
ATOM 680 N N . VAL A 1 82 ? 2.689 9.338 -10.641 1.00 83.81 82 VAL A N 1
ATOM 681 C CA . VAL A 1 82 ? 4.049 9.861 -10.412 1.00 83.81 82 VAL A CA 1
ATOM 682 C C . VAL A 1 82 ? 4.882 9.848 -11.707 1.00 83.81 82 VAL A C 1
ATOM 684 O O . VAL A 1 82 ? 5.624 10.792 -11.988 1.00 83.81 82 VAL A O 1
ATOM 687 N N . ALA A 1 83 ? 4.751 8.812 -12.541 1.00 79.69 83 ALA A N 1
ATOM 688 C CA . ALA A 1 83 ? 5.437 8.753 -13.835 1.00 79.69 83 ALA A CA 1
ATOM 689 C C . ALA A 1 83 ? 4.935 9.825 -14.825 1.00 79.69 83 ALA A C 1
ATOM 691 O O . ALA A 1 83 ? 5.742 10.442 -15.524 1.00 79.69 83 ALA A O 1
ATOM 692 N N . LYS A 1 84 ? 3.621 10.089 -14.852 1.00 78.19 84 LYS A N 1
ATOM 693 C CA . LYS A 1 84 ? 3.013 11.150 -15.674 1.00 78.19 84 LYS A CA 1
ATOM 694 C C . LYS A 1 84 ? 3.449 12.542 -15.224 1.00 78.19 84 LYS A C 1
ATOM 696 O O . LYS A 1 84 ? 3.898 13.333 -16.045 1.00 78.19 84 LYS A O 1
ATOM 701 N N . GLU A 1 85 ? 3.391 12.822 -13.923 1.00 74.50 85 GLU A N 1
ATOM 702 C CA . GLU A 1 85 ? 3.791 14.120 -13.354 1.00 74.50 85 GLU A CA 1
ATOM 703 C C . GLU A 1 85 ? 5.268 14.455 -13.610 1.00 74.50 85 GLU A C 1
ATOM 705 O O . GLU A 1 85 ? 5.635 15.622 -13.717 1.00 74.50 85 GLU A O 1
ATOM 710 N N . THR A 1 86 ? 6.121 13.439 -13.760 1.00 69.31 86 THR A N 1
ATOM 711 C CA . THR A 1 86 ? 7.547 13.616 -14.078 1.00 69.31 86 THR A CA 1
ATOM 712 C C . THR A 1 86 ? 7.844 13.753 -15.579 1.00 69.31 86 THR A C 1
ATOM 714 O O . THR A 1 86 ? 9.015 13.843 -15.949 1.00 69.31 86 THR A O 1
ATOM 717 N N . GLY A 1 87 ? 6.820 13.810 -16.444 1.00 55.09 87 GLY A N 1
ATOM 718 C CA . GLY A 1 87 ? 6.961 14.052 -17.887 1.00 55.09 87 GLY A CA 1
ATOM 719 C C . GLY A 1 87 ? 7.377 12.829 -18.714 1.00 55.09 87 GLY A C 1
ATOM 720 O O . GLY A 1 87 ? 7.924 12.990 -19.802 1.00 55.09 87 GLY A O 1
ATOM 721 N N . ASN A 1 88 ? 7.152 11.608 -18.215 1.00 53.06 88 ASN A N 1
ATOM 722 C CA . ASN A 1 88 ? 7.539 10.358 -18.887 1.00 53.06 88 ASN A CA 1
ATOM 723 C C . ASN A 1 88 ? 6.320 9.632 -19.491 1.00 53.06 88 ASN A C 1
ATOM 725 O O . ASN A 1 88 ? 6.067 8.466 -19.183 1.00 53.06 88 ASN A O 1
ATOM 729 N N . GLU A 1 89 ? 5.545 10.321 -20.332 1.00 51.00 89 GLU A N 1
ATOM 730 C CA . GLU A 1 89 ? 4.260 9.826 -20.862 1.00 51.00 89 GLU A CA 1
ATOM 731 C C . GLU A 1 89 ? 4.387 8.587 -21.782 1.00 51.00 89 GLU A C 1
ATOM 733 O O . GLU A 1 89 ? 3.419 7.847 -21.950 1.00 51.00 89 GLU A O 1
ATOM 738 N N . ASP A 1 90 ? 5.583 8.272 -22.294 1.00 48.78 90 ASP A N 1
ATOM 739 C CA . ASP A 1 90 ? 5.728 7.345 -23.429 1.00 48.78 90 ASP A CA 1
ATOM 740 C C . ASP A 1 90 ? 6.036 5.866 -23.099 1.00 48.78 90 ASP A C 1
ATOM 742 O O . ASP A 1 90 ? 6.053 5.045 -24.014 1.00 48.78 90 ASP A O 1
ATOM 746 N N . ASN A 1 91 ? 6.313 5.463 -21.846 1.00 46.88 91 ASN A N 1
ATOM 747 C CA . ASN A 1 91 ? 6.886 4.116 -21.585 1.00 46.88 91 ASN A CA 1
ATOM 748 C C . ASN A 1 91 ? 6.346 3.355 -20.362 1.00 46.88 91 ASN A C 1
ATOM 750 O O . ASN A 1 91 ? 6.991 2.448 -19.840 1.00 46.88 91 ASN A O 1
ATOM 754 N N . VAL A 1 92 ? 5.139 3.668 -19.908 1.00 51.31 92 VAL A N 1
ATOM 755 C CA . VAL A 1 92 ? 4.541 3.013 -18.733 1.00 51.31 92 VAL A CA 1
ATOM 756 C C . VAL A 1 92 ? 4.226 1.515 -18.945 1.00 51.31 92 VAL A C 1
ATOM 758 O O . VAL A 1 92 ? 4.178 0.752 -17.984 1.00 51.31 92 VAL A O 1
ATOM 761 N N . GLY A 1 93 ? 4.028 1.072 -20.190 1.00 49.09 93 GLY A N 1
ATOM 762 C CA . GLY A 1 93 ? 3.590 -0.295 -20.503 1.00 49.09 93 GLY A CA 1
ATOM 763 C C . GLY A 1 93 ? 4.695 -1.350 -20.621 1.00 49.09 93 GLY A C 1
ATOM 764 O O . GLY A 1 93 ? 4.377 -2.516 -20.838 1.00 49.09 93 GLY A O 1
ATOM 765 N N . ASN A 1 94 ? 5.976 -0.981 -20.518 1.00 45.12 94 ASN A N 1
ATOM 766 C CA . ASN A 1 94 ? 7.078 -1.932 -20.663 1.00 45.12 94 ASN A CA 1
ATOM 767 C C . ASN A 1 94 ? 8.238 -1.538 -19.742 1.00 45.12 94 ASN A C 1
ATOM 769 O O . ASN A 1 94 ? 8.741 -0.420 -19.799 1.00 45.12 94 ASN A O 1
ATOM 773 N N . SER A 1 95 ? 8.649 -2.459 -18.877 1.00 53.16 95 SER A N 1
ATOM 774 C CA . SER A 1 95 ? 9.595 -2.247 -17.785 1.00 53.16 95 SER A CA 1
ATOM 775 C C . SER A 1 95 ? 10.794 -1.335 -18.104 1.00 53.16 95 SER A C 1
ATOM 777 O O . SER A 1 95 ? 11.699 -1.674 -18.872 1.00 53.16 95 SER A O 1
ATOM 779 N N . GLY A 1 96 ? 10.844 -0.229 -17.361 1.00 49.72 96 GLY A N 1
ATOM 780 C CA . GLY A 1 96 ? 12.051 0.444 -16.897 1.00 49.72 96 GLY A CA 1
ATOM 781 C C . GLY A 1 96 ? 12.815 1.277 -17.917 1.00 49.72 96 GLY A C 1
ATOM 782 O O . GLY A 1 96 ? 13.752 0.780 -18.528 1.00 49.72 96 GLY A O 1
ATOM 783 N N . TYR A 1 97 ? 12.550 2.583 -17.929 1.00 41.22 97 TYR A N 1
ATOM 784 C CA . TYR A 1 97 ? 13.570 3.594 -18.207 1.00 41.22 97 TYR A CA 1
ATOM 785 C C . TYR A 1 97 ? 13.347 4.800 -17.290 1.00 41.22 97 TYR A C 1
ATOM 787 O O . TYR A 1 97 ? 12.343 5.496 -17.387 1.00 41.22 97 TYR A O 1
ATOM 795 N N . VAL A 1 98 ? 14.299 5.036 -16.383 1.00 44.00 98 VAL A N 1
ATOM 796 C CA . VAL A 1 98 ? 14.468 6.335 -15.725 1.00 44.00 98 VAL A CA 1
ATOM 797 C C . VAL A 1 98 ? 15.219 7.213 -16.717 1.00 44.00 98 VAL A C 1
ATOM 799 O O . VAL A 1 98 ? 16.390 6.956 -17.004 1.00 44.00 98 VAL A O 1
ATOM 802 N N . ASN A 1 99 ? 14.559 8.240 -17.245 1.00 42.62 99 ASN A N 1
ATOM 803 C CA . ASN A 1 99 ? 15.248 9.287 -17.984 1.00 42.62 99 ASN A CA 1
ATOM 804 C C . ASN A 1 99 ? 16.042 10.150 -17.000 1.00 42.62 99 ASN A C 1
ATOM 806 O O . ASN A 1 99 ? 15.490 10.837 -16.142 1.00 42.62 99 ASN A O 1
ATOM 810 N N . LYS A 1 100 ? 17.370 10.100 -17.121 1.00 45.28 100 LYS A N 1
ATOM 811 C CA . LYS A 1 100 ? 18.276 11.014 -16.431 1.00 45.28 100 LYS A CA 1
ATOM 812 C C . LYS A 1 100 ? 18.220 12.355 -17.158 1.00 45.28 100 LYS A C 1
ATOM 814 O O . LYS A 1 100 ? 18.840 12.503 -18.207 1.00 45.28 100 LYS A O 1
ATOM 819 N N . VAL A 1 101 ? 17.516 13.335 -16.597 1.00 49.06 101 VAL A N 1
ATOM 820 C CA . VAL A 1 101 ? 17.710 14.727 -17.014 1.00 49.06 101 VAL A CA 1
ATOM 821 C C . VAL A 1 101 ? 19.066 15.155 -16.460 1.00 49.06 101 VAL A C 1
ATOM 823 O O . VAL A 1 101 ? 19.255 15.267 -15.247 1.00 49.06 101 VAL A O 1
ATOM 826 N N . VAL A 1 102 ? 20.054 15.288 -17.342 1.00 46.41 102 VAL A N 1
ATOM 827 C CA . VAL A 1 102 ? 21.360 15.846 -16.991 1.00 46.41 102 VAL A CA 1
ATOM 828 C C . VAL A 1 102 ? 21.131 17.323 -16.680 1.00 46.41 102 VAL A C 1
ATOM 830 O O . VAL A 1 102 ? 20.647 18.065 -17.530 1.00 46.41 102 VAL A O 1
ATOM 833 N N . ARG A 1 103 ? 21.423 17.740 -15.445 1.00 51.69 103 ARG A N 1
ATOM 834 C CA . ARG A 1 103 ? 21.533 19.163 -15.114 1.00 51.69 103 ARG A CA 1
ATOM 835 C C . ARG A 1 103 ? 22.773 19.704 -15.825 1.00 51.69 103 ARG A C 1
ATOM 837 O O . ARG A 1 103 ? 23.811 19.043 -15.843 1.00 51.69 103 ARG A O 1
ATOM 844 N N . ASP A 1 104 ? 22.654 20.895 -16.396 1.00 56.78 104 ASP A N 1
ATOM 845 C CA . ASP A 1 104 ? 23.683 21.567 -17.205 1.00 56.78 104 ASP A CA 1
ATOM 846 C C . ASP A 1 104 ? 24.907 22.048 -16.382 1.00 56.78 104 ASP A C 1
ATOM 848 O O . ASP A 1 104 ? 25.723 22.834 -16.850 1.00 56.78 104 ASP A O 1
ATOM 852 N N . ASP A 1 105 ? 25.050 21.600 -15.128 1.00 60.44 105 ASP A N 1
ATOM 853 C CA . ASP A 1 105 ? 26.099 22.016 -14.188 1.00 60.44 105 ASP A CA 1
ATOM 854 C C . ASP A 1 105 ? 27.130 20.919 -13.855 1.00 60.44 105 ASP A C 1
ATOM 856 O O . ASP A 1 105 ? 28.047 21.140 -13.058 1.00 60.44 105 ASP A O 1
ATOM 860 N N . GLY A 1 106 ? 27.059 19.759 -14.517 1.00 48.41 106 GLY A N 1
ATOM 861 C CA . GLY A 1 106 ? 28.192 18.834 -14.624 1.00 48.41 106 GLY A CA 1
ATOM 862 C C . GLY A 1 106 ? 28.705 18.227 -13.312 1.00 48.41 106 GLY A C 1
ATOM 863 O O . GLY A 1 106 ? 29.867 17.814 -13.263 1.00 48.41 106 GLY A O 1
ATOM 864 N N . LYS A 1 107 ? 27.895 18.145 -12.249 1.00 39.59 107 LYS A N 1
ATOM 865 C CA . LYS A 1 107 ? 28.302 17.484 -10.996 1.00 39.59 107 LYS A CA 1
ATOM 866 C C . LYS A 1 107 ? 27.234 16.527 -10.470 1.00 39.59 107 LYS A C 1
ATOM 868 O O . LYS A 1 107 ? 26.050 16.845 -10.446 1.00 39.59 107 LYS A O 1
ATOM 873 N N . THR A 1 108 ? 27.701 15.329 -10.116 1.00 47.25 108 THR A N 1
ATOM 874 C CA . THR A 1 108 ? 26.949 14.226 -9.494 1.00 47.25 108 THR A CA 1
ATOM 875 C C . THR A 1 108 ? 26.639 14.490 -8.036 1.00 47.25 108 THR A C 1
ATOM 877 O O . THR A 1 108 ? 27.564 14.992 -7.356 1.00 47.25 108 THR A O 1
#

pLDDT: mean 75.98, std 21.04, range [38.44, 98.0]

Radius of gyration: 18.24 Å; chains: 1; bounding box: 52×32×45 Å